Protein AF-A0A849RVF3-F1 (afdb_monomer_lite)

pLDDT: mean 93.09, std 6.11, range [69.75, 98.44]

Sequence (53 aa):
MDTSSLLKGLRFVDSFFPSGGYAYSSGLEAAVQGGAVRNAEELSRYVLESLTT

Foldseek 3Di:
DDPVVVVVVVQVPDPPNPPDDDPCPVVVVVCVVVVQDDDPVSVVVVVVVVVPD

Structure (mmCIF, N/CA/C/O backbone):
data_AF-A0A849RVF3-F1
#
_entry.id   AF-A0A849RVF3-F1
#
loop_
_atom_site.group_PDB
_atom_site.id
_atom_site.type_symbol
_atom_site.label_atom_id
_atom_site.label_alt_id
_atom_site.label_comp_id
_atom_site.label_asym_id
_atom_site.label_entity_id
_atom_site.label_seq_id
_atom_site.pdbx_PDB_ins_code
_atom_site.Cartn_x
_atom_site.Cartn_y
_atom_site.Cartn_z
_atom_site.occupancy
_atom_site.B_iso_or_equiv
_atom_site.auth_seq_id
_atom_site.auth_comp_id
_atom_site.auth_asym_id
_atom_site.auth_atom_id
_atom_site.pdbx_PDB_model_num
ATOM 1 N N . MET A 1 1 ? 19.298 12.475 -18.288 1.00 70.31 1 MET A N 1
ATOM 2 C CA . MET A 1 1 ? 18.386 11.354 -17.984 1.00 70.31 1 MET A CA 1
ATOM 3 C C . MET A 1 1 ? 17.882 10.823 -19.312 1.00 70.31 1 MET A C 1
ATOM 5 O O . MET A 1 1 ? 17.434 11.625 -20.118 1.00 70.31 1 MET A O 1
ATOM 9 N N . ASP A 1 2 ? 18.061 9.536 -19.589 1.00 93.50 2 ASP A N 1
ATOM 10 C CA . ASP A 1 2 ? 17.686 8.938 -20.875 1.00 93.50 2 ASP A CA 1
ATOM 11 C C . ASP A 1 2 ? 16.166 8.693 -20.934 1.00 93.50 2 ASP A C 1
ATOM 13 O O . ASP A 1 2 ? 15.600 8.052 -20.046 1.00 93.50 2 ASP A O 1
ATOM 17 N N . THR A 1 3 ? 15.490 9.218 -21.963 1.00 96.12 3 THR A N 1
ATOM 18 C CA . THR A 1 3 ? 14.026 9.122 -22.112 1.00 96.12 3 THR A CA 1
ATOM 19 C C . THR A 1 3 ? 13.556 7.671 -22.205 1.00 96.12 3 THR A C 1
ATOM 21 O O . THR A 1 3 ? 12.505 7.332 -21.665 1.00 96.12 3 THR A O 1
ATOM 24 N N . SER A 1 4 ? 14.340 6.792 -22.836 1.00 95.19 4 SER A N 1
ATOM 25 C CA . SER A 1 4 ? 14.013 5.364 -22.935 1.00 95.19 4 SER A CA 1
ATOM 26 C C . SER A 1 4 ? 14.014 4.696 -21.557 1.00 95.19 4 SER A C 1
ATOM 28 O O . SER A 1 4 ? 13.086 3.962 -21.216 1.00 95.19 4 SER A O 1
ATOM 30 N N . SER A 1 5 ? 15.003 5.015 -20.725 1.00 95.31 5 SER A N 1
ATOM 31 C CA . SER A 1 5 ? 15.102 4.539 -19.344 1.00 95.31 5 SER A CA 1
ATOM 32 C C . SER A 1 5 ? 13.944 5.042 -18.477 1.00 95.31 5 SER A C 1
ATOM 34 O O . SER A 1 5 ? 13.367 4.258 -17.725 1.00 95.31 5 SER A O 1
ATOM 36 N N . LEU A 1 6 ? 13.537 6.308 -18.636 1.00 95.94 6 LEU A N 1
ATOM 37 C CA . LEU A 1 6 ? 12.359 6.858 -17.954 1.00 95.94 6 LEU A CA 1
ATOM 38 C C . LEU A 1 6 ? 11.074 6.117 -18.350 1.00 95.94 6 LEU A C 1
ATOM 40 O O . LEU A 1 6 ? 10.322 5.679 -17.483 1.00 95.94 6 LEU A O 1
ATOM 44 N N . LEU A 1 7 ? 10.835 5.934 -19.651 1.00 96.50 7 LEU A N 1
ATOM 45 C CA . LEU A 1 7 ? 9.634 5.254 -20.148 1.00 96.50 7 LEU A CA 1
ATOM 46 C C . LEU A 1 7 ? 9.566 3.790 -19.696 1.00 96.50 7 LEU A C 1
ATOM 48 O O . LEU A 1 7 ? 8.484 3.290 -19.395 1.00 96.50 7 LEU A O 1
ATOM 52 N N . LYS A 1 8 ? 10.709 3.100 -19.615 1.00 94.56 8 LYS A N 1
ATOM 53 C CA . LYS A 1 8 ? 10.779 1.743 -19.053 1.00 94.56 8 LYS A CA 1
ATOM 54 C C . LYS A 1 8 ? 10.434 1.727 -17.565 1.00 94.56 8 LYS A C 1
ATOM 56 O O . LYS A 1 8 ? 9.675 0.860 -17.148 1.00 94.56 8 LYS A O 1
ATOM 61 N N . GLY A 1 9 ? 10.944 2.689 -16.795 1.00 94.75 9 GLY A N 1
ATOM 62 C CA . GLY A 1 9 ? 10.604 2.836 -15.379 1.00 94.75 9 GLY A CA 1
ATOM 63 C C . GLY A 1 9 ? 9.109 3.077 -15.163 1.00 94.75 9 GLY A C 1
ATOM 64 O O . GLY A 1 9 ? 8.494 2.390 -14.354 1.00 94.75 9 GLY A O 1
ATOM 65 N N . LEU A 1 10 ? 8.504 3.978 -15.946 1.00 95.81 10 LEU A N 1
ATOM 66 C CA . LEU A 1 10 ? 7.067 4.269 -15.866 1.00 95.81 10 LEU A CA 1
ATOM 67 C C . LEU A 1 10 ? 6.198 3.034 -16.132 1.00 95.81 10 LEU A C 1
ATOM 69 O O . LEU A 1 10 ? 5.224 2.818 -15.423 1.00 95.81 10 LEU A O 1
ATOM 73 N N . ARG A 1 11 ? 6.578 2.181 -17.092 1.00 94.44 11 ARG A N 1
ATOM 74 C CA . ARG A 1 11 ? 5.853 0.927 -17.369 1.00 94.44 11 ARG A CA 1
ATOM 75 C C . ARG A 1 11 ? 5.872 -0.062 -16.207 1.00 94.44 11 ARG A C 1
ATOM 77 O O . ARG A 1 11 ? 4.980 -0.895 -16.126 1.00 94.44 11 ARG A O 1
ATOM 84 N N . PHE A 1 12 ? 6.894 -0.012 -15.358 1.00 93.38 12 PHE A N 1
ATOM 85 C CA . PHE A 1 12 ? 7.019 -0.924 -14.223 1.00 93.38 12 PHE A CA 1
ATOM 86 C C . PHE A 1 12 ? 6.175 -0.484 -13.020 1.00 93.38 12 PHE A C 1
ATOM 88 O O . PHE A 1 12 ? 5.705 -1.325 -12.265 1.00 93.38 12 PHE A O 1
ATOM 95 N N . VAL A 1 13 ? 5.970 0.826 -12.849 1.00 94.19 13 VAL A N 1
ATOM 96 C CA . VAL A 1 13 ? 5.148 1.387 -11.759 1.00 94.19 13 VAL A CA 1
ATOM 97 C C . VAL A 1 13 ? 3.674 1.558 -12.141 1.00 94.19 13 VAL A C 1
ATOM 99 O O . VAL A 1 13 ? 2.872 1.992 -11.318 1.00 94.19 13 VAL A O 1
ATOM 102 N N . ASP A 1 14 ? 3.317 1.241 -13.384 1.00 93.94 14 ASP A N 1
ATOM 103 C CA . ASP A 1 14 ? 1.946 1.285 -13.882 1.00 93.94 14 ASP A CA 1
ATOM 104 C C . ASP A 1 14 ? 1.089 0.203 -13.200 1.00 93.94 14 ASP A C 1
ATOM 106 O O . ASP A 1 14 ? 1.478 -0.963 -13.142 1.00 93.94 14 ASP A O 1
ATOM 110 N N . SER A 1 15 ? -0.107 0.560 -12.720 1.00 92.00 15 SER A N 1
ATOM 111 C CA . SER A 1 15 ? -1.066 -0.403 -12.156 1.00 92.00 15 SER A CA 1
ATOM 112 C C . SER A 1 15 ? -1.572 -1.429 -13.177 1.00 92.00 15 SER A C 1
ATOM 114 O O . SER A 1 15 ? -2.121 -2.456 -12.784 1.00 92.00 15 SER A O 1
ATOM 116 N N . PHE A 1 16 ? -1.392 -1.182 -14.478 1.00 92.88 16 PHE A N 1
ATOM 117 C CA . PHE A 1 16 ? -1.677 -2.144 -15.542 1.00 92.88 16 PHE A CA 1
ATOM 118 C C . PHE A 1 16 ? -0.548 -3.169 -15.752 1.00 92.88 16 PHE A C 1
ATOM 120 O O . PHE A 1 16 ? -0.697 -4.100 -16.548 1.00 92.88 16 PHE A O 1
ATOM 127 N N . 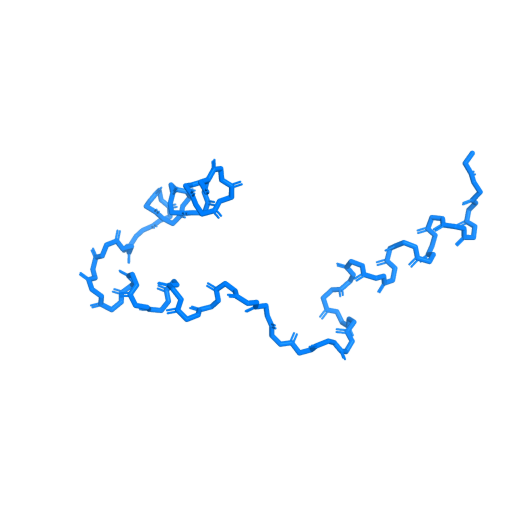PHE A 1 17 ? 0.589 -3.023 -15.059 1.00 93.56 17 PHE A N 1
ATOM 128 C CA . PHE A 1 17 ? 1.662 -4.009 -15.101 1.00 93.56 17 PHE A CA 1
ATOM 129 C C . PHE A 1 17 ? 1.146 -5.361 -14.566 1.00 93.56 17 PHE A C 1
ATOM 131 O O . PHE A 1 17 ? 0.584 -5.414 -13.470 1.00 93.56 17 PHE 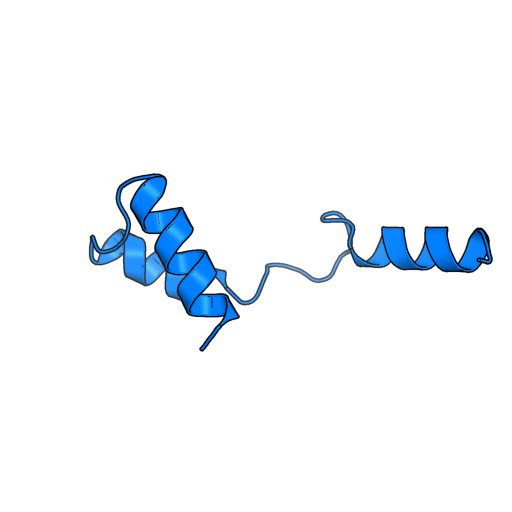A O 1
ATOM 138 N N . PRO A 1 18 ? 1.303 -6.471 -15.312 1.00 92.62 18 PRO A N 1
ATOM 139 C CA . PRO A 1 18 ? 0.643 -7.740 -15.006 1.00 92.62 18 PRO A CA 1
ATOM 140 C C . PRO A 1 18 ? 1.364 -8.525 -13.894 1.00 92.62 18 PRO A C 1
ATOM 142 O O . PRO A 1 18 ? 1.792 -9.660 -14.096 1.00 92.62 18 PRO A O 1
ATOM 145 N N . SER A 1 19 ? 1.510 -7.924 -12.712 1.00 91.56 19 SER A N 1
ATOM 146 C CA . SER A 1 19 ? 2.122 -8.536 -11.524 1.00 91.56 19 SER A CA 1
ATOM 147 C C . SER A 1 19 ? 1.117 -9.151 -10.547 1.00 91.56 19 SER A C 1
ATOM 149 O O . SER A 1 19 ? 1.527 -9.818 -9.601 1.00 91.56 19 SER A O 1
ATOM 151 N N . GLY A 1 20 ? -0.185 -8.934 -10.753 1.00 88.81 20 GLY A N 1
ATOM 152 C CA . GLY A 1 20 ? -1.228 -9.304 -9.792 1.00 88.81 20 GLY A CA 1
ATOM 153 C C . GLY A 1 20 ? -1.436 -8.242 -8.705 1.00 88.81 20 GLY A C 1
ATOM 154 O O . GLY A 1 20 ? -1.068 -7.083 -8.881 1.00 88.81 20 GLY A O 1
ATOM 155 N N . GLY A 1 21 ? -2.0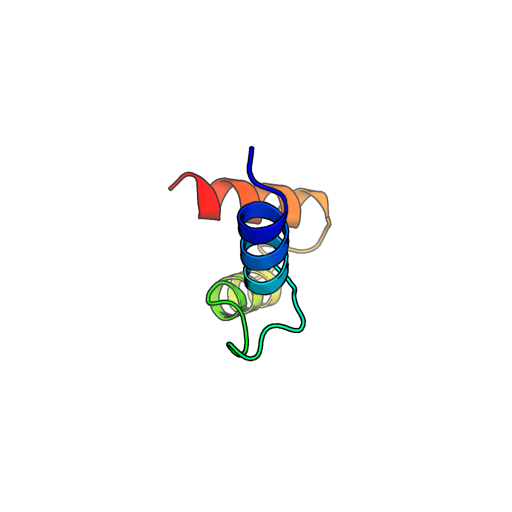73 -8.631 -7.596 1.00 84.00 21 GLY A N 1
ATOM 156 C CA . GLY A 1 21 ? -2.388 -7.730 -6.482 1.00 84.00 21 GLY A CA 1
ATOM 157 C C . GLY A 1 21 ? -1.169 -7.343 -5.636 1.00 84.00 21 GLY A C 1
ATOM 158 O O . GLY A 1 21 ? -0.176 -8.065 -5.578 1.00 84.00 21 GLY A O 1
ATOM 159 N N . TYR A 1 22 ? -1.260 -6.209 -4.938 1.00 84.56 22 TYR A N 1
ATOM 160 C CA . TYR A 1 22 ? -0.216 -5.751 -4.018 1.00 84.56 22 TYR A CA 1
ATOM 161 C C . TYR A 1 22 ? -0.231 -6.543 -2.699 1.00 84.56 22 TYR A C 1
ATOM 163 O O . TYR A 1 22 ? -1.295 -6.853 -2.155 1.00 84.56 22 TYR A O 1
ATOM 171 N N . ALA A 1 23 ? 0.956 -6.797 -2.140 1.00 83.19 23 ALA A N 1
ATOM 172 C CA . ALA A 1 23 ? 1.164 -7.598 -0.925 1.00 83.19 23 ALA A CA 1
ATOM 173 C C . ALA A 1 23 ? 0.663 -6.950 0.390 1.00 83.19 23 ALA A C 1
ATOM 175 O O . ALA A 1 23 ? 0.881 -7.500 1.463 1.00 83.19 23 ALA A O 1
ATOM 176 N N . TYR A 1 24 ? -0.016 -5.802 0.318 1.00 84.25 24 TYR A N 1
ATOM 177 C CA . TYR A 1 24 ? -0.506 -5.035 1.473 1.00 84.25 24 TYR A CA 1
ATOM 178 C C . TYR A 1 24 ? -2.005 -5.232 1.763 1.00 84.25 24 TYR A C 1
ATOM 180 O O . TYR A 1 24 ? -2.538 -4.658 2.708 1.00 84.25 24 TYR A O 1
ATOM 188 N N . SER A 1 25 ? -2.705 -6.019 0.943 1.00 85.88 25 SER A N 1
ATOM 189 C CA . SER A 1 25 ? -4.169 -6.145 0.991 1.00 85.88 25 SER A CA 1
ATOM 190 C C . SER A 1 25 ? -4.683 -6.896 2.224 1.00 85.88 25 SER A C 1
ATOM 192 O O . SER A 1 25 ? -5.557 -6.386 2.919 1.00 85.88 25 SER A O 1
ATOM 194 N N . SER A 1 26 ? -4.112 -8.05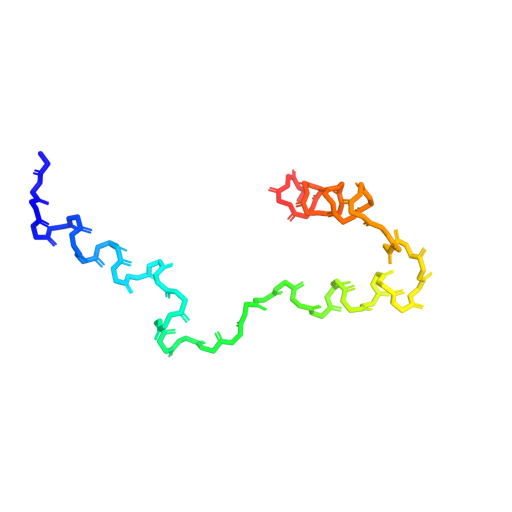6 2.553 1.00 87.81 26 SER A N 1
ATOM 195 C CA . SER A 1 26 ? -4.614 -8.915 3.640 1.00 87.81 26 SER A CA 1
ATOM 196 C C . SER A 1 26 ? -4.524 -8.274 5.032 1.00 87.81 26 SER A C 1
ATOM 198 O O . SER A 1 26 ? -5.410 -8.461 5.865 1.00 87.81 26 SER A O 1
ATOM 200 N N . GLY A 1 27 ? -3.479 -7.483 5.291 1.00 93.44 27 GLY A N 1
ATOM 201 C CA . GLY A 1 27 ? -3.340 -6.736 6.543 1.00 93.44 27 GLY A CA 1
ATOM 202 C C . GLY A 1 27 ? -4.398 -5.641 6.686 1.00 93.44 27 GLY A C 1
ATOM 203 O O . GLY A 1 27 ? -5.000 -5.496 7.752 1.00 93.44 27 GLY A O 1
ATOM 204 N N . LEU A 1 28 ? -4.663 -4.906 5.601 1.00 95.50 28 LEU A N 1
ATOM 205 C CA . LEU A 1 28 ? -5.677 -3.856 5.587 1.00 95.50 28 LEU A CA 1
ATOM 206 C C . LEU A 1 28 ? -7.088 -4.440 5.746 1.00 95.50 28 LEU A C 1
ATOM 208 O O . LEU A 1 28 ? -7.896 -3.894 6.494 1.00 95.50 28 LEU A O 1
ATOM 212 N N . GLU A 1 29 ? -7.375 -5.571 5.097 1.00 96.25 29 GLU A N 1
ATOM 213 C CA . GLU A 1 29 ? -8.646 -6.291 5.248 1.00 96.25 29 GLU A CA 1
ATOM 214 C C . GLU A 1 29 ? -8.913 -6.657 6.713 1.00 96.25 29 GLU A C 1
ATOM 216 O O . GLU A 1 29 ? -9.992 -6.365 7.235 1.00 96.25 29 GLU A O 1
ATOM 221 N N . ALA A 1 30 ? -7.917 -7.222 7.401 1.00 96.44 30 ALA A N 1
ATOM 222 C CA . ALA A 1 30 ? -8.021 -7.550 8.820 1.00 96.44 30 ALA A CA 1
ATOM 223 C C . ALA A 1 30 ? -8.210 -6.297 9.695 1.00 96.44 30 ALA A C 1
ATOM 225 O O . ALA A 1 30 ? -9.025 -6.311 10.619 1.00 96.44 30 ALA A O 1
ATOM 226 N N . ALA A 1 31 ? -7.506 -5.200 9.396 1.00 96.62 31 ALA A N 1
ATOM 227 C CA . ALA A 1 31 ? -7.624 -3.943 10.137 1.00 96.62 31 ALA A CA 1
ATOM 228 C C . ALA A 1 31 ? -9.017 -3.303 9.998 1.00 96.62 31 ALA A C 1
ATOM 230 O O . ALA A 1 31 ? -9.566 -2.793 10.978 1.00 96.62 31 ALA A O 1
ATOM 231 N N . VAL A 1 32 ? -9.626 -3.374 8.811 1.00 98.06 32 VAL A N 1
ATOM 232 C CA . VAL A 1 32 ? -11.001 -2.905 8.579 1.00 98.06 32 VAL A CA 1
ATOM 233 C C . VAL A 1 32 ? -12.012 -3.813 9.280 1.00 98.06 32 VAL A C 1
ATOM 235 O O . VAL A 1 32 ? -12.878 -3.323 10.004 1.00 98.06 32 VAL A O 1
ATOM 238 N N . GLN A 1 33 ? -11.888 -5.136 9.127 1.00 98.19 33 GLN A N 1
ATOM 239 C CA . GLN A 1 33 ? -12.785 -6.104 9.775 1.00 98.19 33 GLN A CA 1
ATOM 240 C C . GLN A 1 33 ? -12.719 -6.026 11.307 1.00 98.19 33 GLN A C 1
ATOM 242 O O . GLN A 1 33 ? -13.746 -6.128 11.975 1.00 98.19 33 GLN A O 1
ATOM 247 N N . GLY A 1 34 ? -11.528 -5.794 11.863 1.00 97.69 34 GLY A N 1
ATOM 248 C CA . GLY A 1 34 ? -11.308 -5.578 13.294 1.00 97.69 34 GLY A CA 1
ATOM 249 C C . GLY A 1 34 ? -11.719 -4.189 13.796 1.00 97.69 34 GLY A C 1
ATOM 250 O O . GLY A 1 34 ? -11.653 -3.934 14.996 1.00 97.69 34 GLY A O 1
ATOM 251 N N . GLY A 1 35 ? -12.140 -3.282 12.908 1.00 97.88 35 GLY A N 1
ATOM 252 C CA . GLY A 1 35 ? -12.569 -1.928 13.260 1.00 97.88 35 GLY A CA 1
ATOM 253 C C . GLY A 1 35 ? -11.437 -0.965 13.624 1.00 97.88 35 GLY A C 1
ATOM 254 O O . GLY A 1 35 ? -11.723 0.103 14.162 1.00 97.88 35 GLY A O 1
ATOM 255 N N . ALA A 1 36 ? -10.181 -1.321 13.339 1.00 97.38 36 ALA A N 1
ATOM 256 C CA . ALA A 1 36 ? -9.020 -0.449 13.514 1.00 97.38 36 ALA A CA 1
ATOM 257 C C . ALA A 1 36 ? -8.919 0.630 12.418 1.00 97.38 36 ALA A C 1
ATOM 259 O O . ALA A 1 36 ? -8.328 1.679 12.654 1.00 97.38 36 ALA A O 1
ATOM 260 N N . VAL A 1 37 ? -9.507 0.381 11.238 1.00 98.19 37 VAL A N 1
ATOM 261 C CA . VAL A 1 37 ? -9.630 1.352 10.138 1.00 98.19 37 VAL A CA 1
ATOM 262 C C . VAL A 1 37 ? -11.096 1.488 9.727 1.00 98.19 37 VAL A C 1
ATOM 264 O O . VAL A 1 37 ? -11.716 0.532 9.263 1.00 98.19 37 VAL A O 1
ATOM 267 N N . ARG A 1 38 ? -11.660 2.685 9.894 1.00 98.25 38 ARG A N 1
ATOM 268 C CA . ARG A 1 38 ? -13.080 3.009 9.664 1.00 98.25 38 ARG A CA 1
ATOM 269 C C . ARG A 1 38 ? -13.280 4.305 8.883 1.00 98.25 38 ARG A C 1
ATOM 271 O O . ARG A 1 38 ? -14.382 4.554 8.397 1.00 98.25 38 ARG A O 1
ATOM 278 N N . ASN A 1 39 ? -12.247 5.135 8.787 1.00 98.31 39 ASN A N 1
ATOM 279 C CA . ASN A 1 39 ? -12.264 6.418 8.089 1.00 98.31 39 ASN A CA 1
ATOM 280 C C . ASN A 1 39 ? -10.922 6.692 7.389 1.00 98.31 39 ASN A C 1
ATOM 282 O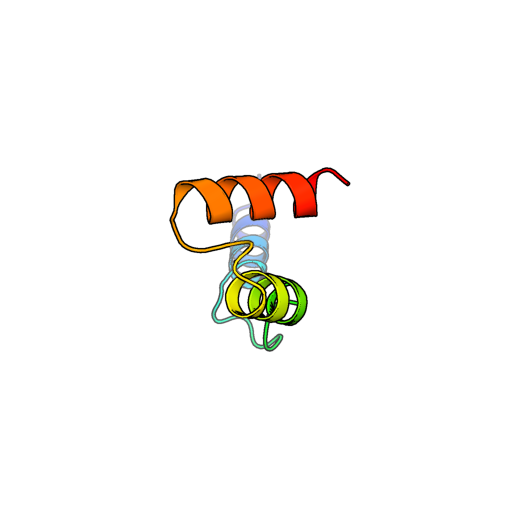 O . ASN A 1 39 ? -9.982 5.895 7.452 1.00 98.31 39 ASN A O 1
ATOM 286 N N . ALA A 1 40 ? -10.861 7.815 6.674 1.00 98.25 40 ALA A N 1
ATOM 287 C CA . ALA A 1 40 ? -9.706 8.195 5.871 1.00 98.25 40 ALA A CA 1
ATOM 288 C C . ALA A 1 40 ? -8.480 8.533 6.734 1.00 98.25 40 ALA A C 1
ATOM 290 O O . ALA A 1 40 ? -7.352 8.211 6.361 1.00 98.25 40 ALA A O 1
ATOM 291 N N . GLU A 1 41 ? -8.693 9.152 7.894 1.00 98.44 41 GLU A N 1
ATOM 292 C CA . GLU A 1 41 ? -7.639 9.535 8.829 1.00 98.44 41 GLU A CA 1
ATOM 293 C C . GLU A 1 41 ? -6.937 8.300 9.413 1.00 98.44 41 GLU A C 1
ATOM 295 O O . GLU A 1 41 ? -5.707 8.250 9.486 1.00 98.44 41 GLU A O 1
ATOM 300 N N . GLU A 1 42 ? -7.711 7.281 9.782 1.00 98.38 42 GLU A N 1
ATOM 301 C CA . GLU A 1 42 ? -7.210 5.994 10.269 1.00 98.38 42 GLU A CA 1
ATOM 302 C C . GLU A 1 42 ? -6.493 5.208 9.168 1.00 98.38 42 GLU A C 1
ATOM 304 O O . GLU A 1 42 ? -5.421 4.658 9.416 1.00 98.38 42 GLU A O 1
ATOM 309 N N . LEU A 1 43 ? -7.021 5.209 7.937 1.00 97.50 43 LEU A N 1
ATOM 310 C CA . LEU A 1 43 ? -6.348 4.585 6.794 1.00 97.50 43 LEU A CA 1
ATOM 311 C C . LEU A 1 43 ? -4.991 5.243 6.513 1.00 97.50 43 LEU A C 1
ATOM 313 O O . LEU A 1 43 ? -3.997 4.549 6.312 1.00 97.50 43 LEU A O 1
ATOM 317 N N . SER A 1 44 ? -4.940 6.577 6.519 1.00 97.38 44 SER A N 1
ATOM 318 C CA . SER A 1 44 ? -3.700 7.332 6.311 1.00 97.38 44 SER A CA 1
ATOM 319 C C . SER A 1 44 ? -2.641 6.957 7.350 1.00 97.38 44 SER A C 1
ATOM 321 O O . SER A 1 44 ? -1.495 6.669 7.001 1.00 97.38 44 SER A O 1
ATOM 323 N N . ARG A 1 45 ? -3.041 6.866 8.626 1.00 96.94 45 ARG A N 1
ATOM 324 C CA . ARG A 1 45 ? -2.156 6.420 9.707 1.00 96.94 45 ARG A CA 1
ATOM 325 C C . ARG A 1 45 ? -1.669 4.986 9.498 1.00 96.94 45 ARG A C 1
ATOM 327 O O . ARG A 1 45 ? -0.466 4.757 9.563 1.00 96.94 45 ARG A O 1
ATOM 334 N N . TYR A 1 46 ? -2.577 4.058 9.192 1.00 96.19 46 TYR A N 1
ATOM 335 C CA . TYR A 1 46 ? -2.246 2.654 8.939 1.00 96.19 46 TYR A CA 1
ATOM 336 C C . TYR A 1 46 ? -1.200 2.497 7.824 1.00 96.19 46 TYR A C 1
ATOM 338 O O . TYR A 1 46 ? -0.238 1.741 7.967 1.00 96.19 46 TYR A O 1
ATOM 346 N N . VAL A 1 47 ? -1.359 3.238 6.720 1.00 95.12 47 VAL A N 1
ATOM 347 C CA . VAL A 1 47 ? -0.415 3.212 5.591 1.00 95.12 47 VAL A CA 1
ATOM 348 C C . VAL A 1 47 ? 0.955 3.745 6.000 1.00 95.12 47 VAL A C 1
ATOM 350 O O . VAL A 1 47 ? 1.961 3.126 5.665 1.00 95.12 47 VAL A O 1
ATOM 353 N N . LEU A 1 48 ? 1.011 4.862 6.731 1.00 95.62 48 LEU A N 1
ATOM 354 C CA . LEU A 1 48 ? 2.280 5.418 7.205 1.00 95.62 48 LEU A CA 1
ATOM 355 C C . LEU A 1 48 ? 3.014 4.425 8.110 1.00 95.62 48 LEU A C 1
ATOM 357 O O . LEU A 1 48 ? 4.179 4.131 7.859 1.00 95.62 48 LEU A O 1
ATOM 361 N N . GLU A 1 49 ? 2.321 3.854 9.094 1.00 93.69 49 GLU A N 1
ATOM 362 C CA . GLU A 1 49 ? 2.900 2.874 10.021 1.00 93.69 49 GLU A CA 1
ATOM 363 C C . GLU A 1 49 ? 3.418 1.623 9.293 1.00 93.69 49 GLU A C 1
ATOM 365 O O . GLU A 1 49 ? 4.506 1.141 9.611 1.00 93.69 49 GLU A O 1
ATOM 370 N N . SER A 1 50 ? 2.692 1.153 8.271 1.00 91.06 50 SER A N 1
ATOM 371 C CA . SER A 1 50 ? 3.056 -0.021 7.458 1.00 91.06 50 SER A CA 1
ATOM 372 C C . SER A 1 50 ? 4.278 0.190 6.555 1.00 91.06 50 SER A C 1
ATOM 374 O O . SER A 1 50 ? 4.831 -0.780 6.041 1.00 91.06 50 SER A O 1
ATOM 376 N N . LEU A 1 51 ? 4.669 1.443 6.299 1.00 88.25 51 LEU A N 1
ATOM 377 C CA . LEU A 1 51 ? 5.807 1.793 5.440 1.00 88.25 51 LEU A CA 1
ATOM 378 C C . LEU A 1 51 ? 7.052 2.206 6.234 1.00 88.25 51 LEU A C 1
ATOM 380 O O . LEU A 1 51 ? 8.141 2.265 5.663 1.00 88.25 51 LEU A O 1
ATOM 384 N N . THR A 1 52 ? 6.898 2.528 7.520 1.00 89.88 52 THR A N 1
ATOM 385 C CA . THR A 1 52 ? 7.990 3.012 8.380 1.00 89.88 52 THR A CA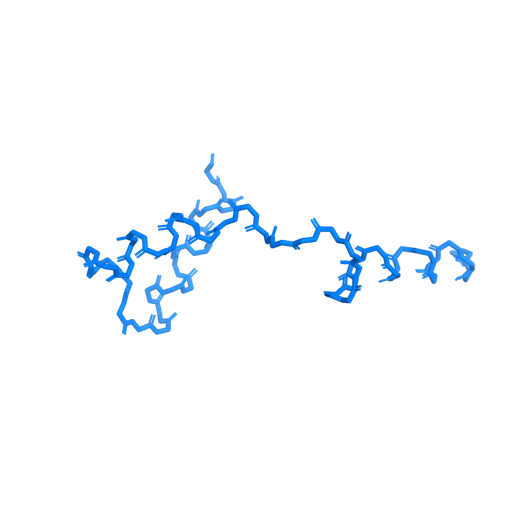 1
ATOM 386 C C . THR A 1 52 ? 8.464 2.006 9.426 1.00 89.88 52 THR A C 1
ATOM 388 O O . THR A 1 52 ? 9.457 2.286 10.097 1.00 89.88 52 THR A O 1
ATOM 391 N N . THR A 1 53 ? 7.767 0.879 9.584 1.00 69.75 53 THR A N 1
ATOM 392 C CA . THR A 1 53 ? 8.074 -0.184 10.559 1.00 69.75 53 THR A CA 1
ATOM 393 C C . THR A 1 53 ? 8.467 -1.459 9.832 1.00 69.75 53 THR A C 1
ATOM 395 O O . THR A 1 53 ? 9.472 -2.078 10.246 1.00 69.75 53 THR A O 1
#

Secondary structure (DSSP, 8-state):
--HHHHHHHHHHH-TTSSS-S-TTHHHHHHHHHTTS--SHHHHHHHHHHHHH-

Radius of gyration: 15.72 Å; chains: 1; bounding box: 32×21×36 Å